Protein AF-A0A251VE31-F1 (afdb_monomer_lite)

pLDDT: mean 84.97, std 10.28, range [51.22, 96.0]

Organism: Helianthus annuus (NCBI:txid4232)

Secondary structure (DSSP, 8-state):
---EEEEEEEESSSSTT-EEEEEEEEPPTTGGGTS-HHHHHHHHHHHHHTTSS--EEEEETTEEEEE-----

Radius of gyration: 13.97 Å; chains: 1; bounding box: 31×26×38 Å

Sequence (72 aa):
MTNIVYRITWPKNTAEDDVRTVLVRIYGEGADIFFDREEEIRTFGLISTHGHGPHLLAKFPEGRVEEFIHAK

InterPro domains:
  IPR011009 Protein kinase-like domain superfamily [SSF56112] (1-71)

Structure (mmCIF, N/CA/C/O backbone):
data_AF-A0A251VE31-F1
#
_entry.id   AF-A0A251VE31-F1
#
loop_
_atom_site.group_PDB
_atom_site.id
_atom_site.type_symbol
_atom_site.label_atom_id
_atom_site.label_alt_id
_atom_site.label_comp_id
_atom_site.label_asym_id
_atom_site.label_entity_id
_atom_site.label_seq_id
_atom_site.pdbx_PDB_ins_code
_atom_site.Cartn_x
_atom_site.Cartn_y
_atom_site.Cartn_z
_atom_site.occupancy
_atom_site.B_iso_or_equiv
_atom_site.auth_seq_id
_atom_site.auth_comp_id
_atom_site.auth_asym_id
_atom_site.auth_atom_id
_atom_site.pdbx_PDB_model_num
ATOM 1 N N . MET A 1 1 ? -15.225 -6.618 4.239 1.00 51.22 1 MET A N 1
ATOM 2 C CA . MET A 1 1 ? -14.117 -6.530 3.261 1.00 51.22 1 MET A CA 1
ATOM 3 C C . MET A 1 1 ? -14.501 -5.473 2.236 1.00 51.22 1 MET A C 1
ATOM 5 O O . MET A 1 1 ? -15.339 -5.747 1.392 1.00 51.22 1 MET A O 1
ATOM 9 N N . THR A 1 2 ? -13.998 -4.250 2.403 1.00 71.25 2 THR A N 1
ATOM 10 C CA . THR A 1 2 ? -14.524 -3.024 1.764 1.00 71.25 2 THR A CA 1
ATOM 11 C C . THR A 1 2 ? -13.446 -2.230 1.014 1.00 71.25 2 THR A C 1
ATOM 13 O O . THR A 1 2 ? -13.720 -1.159 0.489 1.00 71.25 2 THR A O 1
ATOM 16 N N . ASN A 1 3 ? -12.215 -2.740 0.944 1.00 81.94 3 ASN A N 1
ATOM 17 C CA . ASN A 1 3 ? -11.097 -2.000 0.367 1.00 81.94 3 ASN A CA 1
ATOM 18 C C . ASN A 1 3 ? -11.095 -2.089 -1.159 1.00 81.94 3 ASN A C 1
ATOM 20 O O . ASN A 1 3 ? -11.261 -3.174 -1.720 1.00 81.94 3 ASN A O 1
ATOM 24 N N . ILE A 1 4 ? -10.813 -0.968 -1.817 1.00 89.81 4 ILE A N 1
ATOM 25 C CA . ILE A 1 4 ? -10.597 -0.919 -3.264 1.00 89.81 4 ILE A CA 1
ATOM 26 C C . ILE A 1 4 ? -9.090 -0.934 -3.513 1.00 89.81 4 ILE A C 1
ATOM 28 O O . ILE A 1 4 ? -8.345 -0.170 -2.900 1.00 89.81 4 ILE A O 1
ATOM 32 N N . VAL A 1 5 ? -8.630 -1.827 -4.387 1.00 92.88 5 VAL A N 1
ATOM 33 C CA . VAL A 1 5 ? -7.205 -1.996 -4.692 1.00 92.88 5 VAL A CA 1
ATOM 34 C C . VAL A 1 5 ? -6.957 -1.655 -6.150 1.00 92.88 5 VAL A C 1
ATOM 36 O O . VAL A 1 5 ? -7.566 -2.241 -7.042 1.00 92.88 5 VAL A O 1
ATOM 39 N N . TYR A 1 6 ? -6.023 -0.741 -6.381 1.00 94.75 6 TYR A N 1
ATOM 40 C CA . TYR A 1 6 ? -5.567 -0.354 -7.707 1.00 94.75 6 TYR A CA 1
ATOM 41 C C . TYR A 1 6 ? -4.123 -0.792 -7.908 1.00 94.75 6 TYR A C 1
ATOM 43 O O . TYR A 1 6 ? -3.264 -0.554 -7.059 1.00 94.75 6 TYR A O 1
ATOM 51 N N . ARG A 1 7 ? -3.843 -1.389 -9.066 1.00 95.75 7 ARG A N 1
ATOM 52 C CA . ARG A 1 7 ? -2.478 -1.571 -9.558 1.00 95.75 7 ARG A CA 1
ATOM 53 C C . ARG A 1 7 ? -2.121 -0.365 -10.414 1.00 95.75 7 ARG A C 1
ATOM 55 O O . ARG A 1 7 ? -2.824 -0.076 -11.378 1.00 95.75 7 ARG A O 1
ATOM 62 N N . ILE A 1 8 ? -1.025 0.305 -10.079 1.00 95.12 8 ILE A N 1
ATOM 63 C CA . ILE A 1 8 ? -0.526 1.448 -10.844 1.00 95.12 8 ILE A CA 1
ATOM 64 C C . ILE A 1 8 ? 0.851 1.090 -11.387 1.00 95.12 8 ILE A C 1
ATOM 66 O O . ILE A 1 8 ? 1.728 0.695 -10.619 1.00 95.12 8 ILE A O 1
ATOM 70 N N . THR A 1 9 ? 1.029 1.235 -12.700 1.00 93.81 9 THR A N 1
ATOM 71 C CA . THR A 1 9 ? 2.278 0.926 -13.403 1.00 93.81 9 THR A CA 1
ATOM 72 C C . THR A 1 9 ? 2.689 2.103 -14.288 1.00 93.81 9 THR A C 1
ATOM 74 O O . THR A 1 9 ? 1.849 2.660 -14.992 1.00 93.81 9 THR A O 1
ATOM 77 N N . TRP A 1 10 ? 3.966 2.490 -14.255 1.00 92.62 10 TRP A N 1
ATOM 78 C CA . TRP A 1 10 ? 4.522 3.556 -15.098 1.00 92.62 10 TRP A CA 1
ATOM 79 C C . TRP A 1 10 ? 5.997 3.293 -15.448 1.00 92.62 10 TRP A C 1
ATOM 81 O O . TRP A 1 10 ? 6.688 2.608 -14.689 1.00 92.62 10 TRP A O 1
ATOM 91 N N . PRO A 1 11 ? 6.511 3.823 -16.574 1.00 90.31 11 PRO A N 1
ATOM 92 C CA . PRO A 1 11 ? 7.905 3.634 -16.976 1.00 90.31 11 PRO A CA 1
ATOM 93 C C . PRO A 1 11 ? 8.878 4.402 -16.068 1.00 90.31 11 PRO A C 1
ATOM 95 O O . PRO A 1 11 ? 8.586 5.505 -15.602 1.00 90.31 11 PRO A O 1
ATOM 98 N N . LYS A 1 12 ? 10.056 3.820 -15.817 1.00 81.50 12 LYS A N 1
ATOM 99 C CA . LYS A 1 12 ? 11.101 4.382 -14.949 1.00 81.50 12 LYS A CA 1
ATOM 100 C C . LYS A 1 12 ? 12.107 5.266 -15.700 1.00 81.50 12 LYS A C 1
ATOM 102 O O . LYS A 1 12 ? 12.623 6.181 -15.062 1.00 81.50 12 LYS A O 1
ATOM 107 N N . ASN A 1 13 ? 12.363 4.990 -16.991 1.00 72.69 13 ASN A N 1
ATOM 108 C CA . ASN A 1 13 ? 12.949 5.841 -18.052 1.00 72.69 13 ASN A CA 1
ATOM 109 C C . ASN A 1 13 ? 13.286 4.986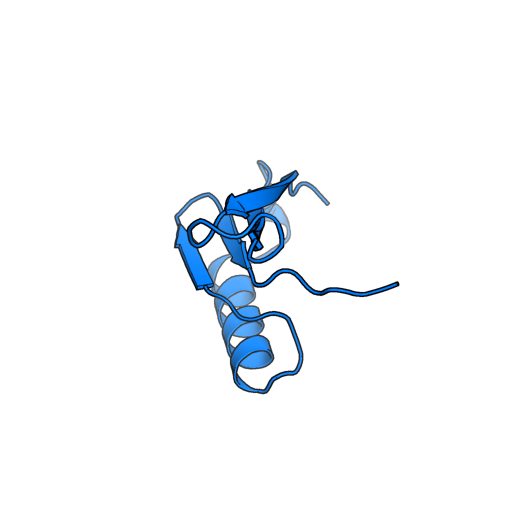 -19.301 1.00 72.69 13 ASN A C 1
ATOM 111 O O . ASN A 1 13 ? 13.707 3.851 -19.131 1.00 72.69 13 ASN A O 1
ATOM 115 N N . THR A 1 14 ? 13.133 5.568 -20.503 1.00 61.38 14 THR A N 1
ATOM 116 C CA . THR A 1 14 ? 13.587 5.241 -21.895 1.00 61.38 14 THR A CA 1
ATOM 117 C C . THR A 1 14 ? 13.745 3.794 -22.418 1.00 61.38 14 THR A C 1
ATOM 119 O O . THR A 1 14 ? 13.823 3.630 -23.632 1.00 61.38 14 THR A O 1
ATOM 122 N N . ALA A 1 15 ? 13.778 2.750 -21.595 1.00 65.38 15 ALA A N 1
ATOM 123 C CA . ALA A 1 15 ? 13.724 1.352 -22.020 1.00 65.38 15 ALA A CA 1
ATOM 124 C C . ALA A 1 15 ? 12.321 0.798 -21.732 1.00 65.38 15 ALA A C 1
ATOM 126 O O . ALA A 1 15 ? 11.808 0.987 -20.629 1.00 65.38 15 ALA A O 1
ATOM 127 N N . GLU A 1 16 ? 11.704 0.130 -22.712 1.00 61.75 16 GLU A N 1
ATOM 128 C CA . GLU A 1 16 ? 10.323 -0.382 -22.612 1.00 61.75 16 GLU A CA 1
ATOM 129 C C . GLU A 1 16 ? 10.111 -1.357 -21.439 1.00 61.75 16 GLU A C 1
ATOM 131 O O . GLU A 1 16 ? 8.993 -1.465 -20.938 1.00 61.75 16 GLU A O 1
ATOM 136 N N . ASP A 1 17 ? 11.179 -1.987 -20.938 1.00 68.75 17 ASP A N 1
ATOM 137 C CA . ASP A 1 17 ? 11.097 -3.051 -19.933 1.00 68.75 17 ASP A CA 1
ATOM 138 C C . ASP A 1 17 ? 11.321 -2.599 -18.473 1.00 68.75 17 ASP A C 1
ATOM 140 O O . ASP A 1 17 ? 11.067 -3.377 -17.551 1.00 68.75 17 ASP A O 1
ATOM 144 N N . ASP A 1 18 ? 11.760 -1.357 -18.209 1.00 81.62 18 ASP A N 1
ATOM 145 C CA . ASP A 1 18 ? 11.948 -0.862 -16.829 1.00 81.62 18 ASP A CA 1
ATOM 146 C C . ASP A 1 18 ? 10.688 -0.132 -16.337 1.00 81.62 18 ASP A C 1
ATOM 148 O O . ASP A 1 18 ? 10.564 1.098 -16.410 1.00 81.62 18 ASP A O 1
ATOM 152 N N . VAL A 1 19 ? 9.718 -0.908 -15.847 1.00 87.50 19 VAL A N 1
ATOM 153 C CA . VAL A 1 19 ? 8.455 -0.401 -15.295 1.00 87.50 19 VAL A CA 1
ATOM 154 C C . VAL A 1 19 ? 8.441 -0.437 -13.768 1.00 87.50 19 VAL A C 1
ATOM 156 O O . VAL A 1 19 ? 8.808 -1.421 -13.128 1.00 87.50 19 VAL A O 1
ATOM 159 N N . ARG A 1 20 ? 7.942 0.634 -13.150 1.00 90.38 20 ARG A N 1
ATOM 160 C CA . ARG A 1 20 ? 7.588 0.648 -11.726 1.00 90.38 20 ARG A CA 1
ATOM 161 C C . ARG A 1 20 ? 6.146 0.207 -11.572 1.00 90.38 20 ARG A C 1
ATOM 163 O O . ARG A 1 20 ? 5.288 0.677 -12.312 1.00 90.38 20 ARG A O 1
ATOM 170 N N . THR A 1 21 ? 5.879 -0.647 -10.589 1.00 94.50 21 THR A N 1
ATOM 171 C CA . THR A 1 21 ? 4.516 -1.030 -10.206 1.00 94.50 21 THR A CA 1
ATOM 172 C C . THR A 1 21 ? 4.341 -0.911 -8.698 1.00 94.50 21 THR A C 1
ATOM 174 O O . THR A 1 21 ? 5.213 -1.328 -7.939 1.00 94.50 21 THR A O 1
ATOM 177 N N . VAL A 1 22 ? 3.205 -0.365 -8.274 1.00 96.00 22 VAL A N 1
ATOM 178 C CA . VAL A 1 22 ? 2.785 -0.291 -6.867 1.00 96.00 22 VAL A CA 1
ATOM 179 C C . VAL A 1 22 ? 1.323 -0.704 -6.732 1.00 96.00 22 VAL A C 1
ATOM 181 O O . VAL A 1 22 ? 0.566 -0.696 -7.711 1.00 96.00 22 VAL A O 1
ATOM 184 N N . LEU A 1 23 ? 0.917 -1.028 -5.507 1.00 95.88 23 LEU A N 1
ATOM 185 C CA . LEU A 1 23 ? -0.487 -1.178 -5.141 1.00 95.88 23 LEU A CA 1
ATOM 186 C C . LEU A 1 23 ? -0.947 0.038 -4.348 1.00 95.88 23 LEU A C 1
ATOM 188 O O . LEU A 1 23 ? -0.307 0.435 -3.379 1.00 95.88 23 LEU A O 1
ATOM 192 N N . VAL A 1 24 ? -2.083 0.606 -4.735 1.00 95.44 24 VAL A N 1
ATOM 193 C CA . VAL A 1 24 ? -2.788 1.610 -3.938 1.00 95.44 24 VAL A CA 1
ATOM 194 C C . VAL A 1 24 ? -4.020 0.955 -3.349 1.00 95.44 24 VAL A C 1
ATOM 196 O O . VAL A 1 24 ? -4.894 0.488 -4.079 1.00 95.44 24 VAL A O 1
ATOM 199 N N . ARG A 1 25 ? -4.085 0.916 -2.021 1.00 93.44 25 ARG A N 1
ATOM 200 C CA . ARG A 1 25 ? -5.226 0.391 -1.277 1.00 93.44 25 ARG A CA 1
ATOM 201 C C . ARG A 1 25 ? -5.991 1.550 -0.666 1.00 93.44 25 ARG A C 1
ATOM 203 O O . ARG A 1 25 ? -5.435 2.275 0.153 1.00 93.44 25 ARG A O 1
ATOM 210 N N . ILE A 1 26 ? -7.251 1.685 -1.059 1.00 91.38 26 ILE A N 1
ATOM 211 C CA . ILE A 1 26 ? -8.204 2.636 -0.491 1.00 91.38 26 ILE A CA 1
ATOM 212 C C . ILE A 1 26 ? -9.040 1.906 0.552 1.00 91.38 26 ILE A C 1
ATOM 214 O O . ILE A 1 26 ? -9.576 0.828 0.269 1.00 91.38 26 ILE A O 1
ATOM 218 N N . TYR A 1 27 ? -9.126 2.474 1.750 1.00 86.31 27 TYR A N 1
ATOM 219 C CA . TYR A 1 27 ? -9.985 1.953 2.804 1.00 86.31 27 TYR A CA 1
ATOM 220 C C . TYR A 1 27 ? -11.445 2.210 2.436 1.00 86.31 27 TYR A C 1
ATOM 222 O O . TYR A 1 27 ? -11.806 3.306 2.018 1.00 86.31 27 TYR A O 1
ATOM 230 N N . GLY A 1 28 ? -12.285 1.185 2.543 1.00 82.50 28 GLY A N 1
ATOM 231 C CA . GLY A 1 28 ? -13.707 1.354 2.266 1.00 82.50 28 GLY A CA 1
ATOM 232 C C . GLY A 1 28 ? -14.440 2.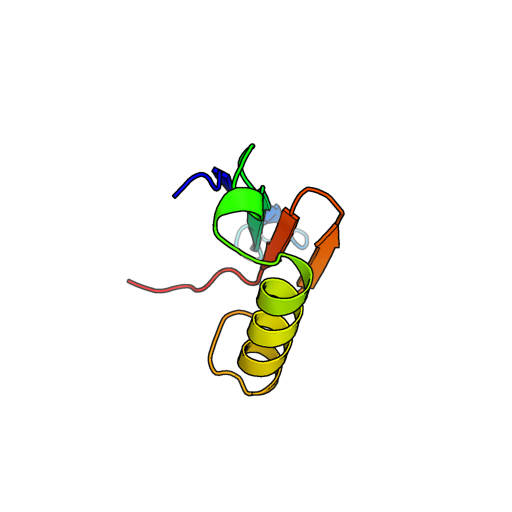093 3.375 1.00 82.50 28 GLY A C 1
ATOM 233 O O . GLY A 1 28 ? -14.068 2.006 4.547 1.00 82.50 28 GLY A O 1
ATOM 234 N N . GLU A 1 29 ? -15.532 2.755 3.008 1.00 77.44 29 GLU A N 1
ATOM 235 C CA . GLU A 1 29 ? -16.443 3.377 3.966 1.00 77.44 29 GLU A CA 1
ATOM 236 C C . GLU A 1 29 ? -16.948 2.331 4.982 1.00 77.44 29 GLU A C 1
ATOM 238 O O . GLU A 1 29 ? -17.325 1.213 4.615 1.00 77.44 29 GLU A O 1
ATOM 243 N N . GLY A 1 30 ? -16.875 2.660 6.276 1.00 71.31 30 GLY A N 1
ATOM 244 C CA . GLY A 1 30 ? -17.261 1.769 7.375 1.00 71.31 30 GLY A CA 1
ATOM 245 C C . GLY A 1 30 ? -16.240 0.684 7.747 1.00 71.31 30 GLY A C 1
ATOM 246 O O . GLY A 1 30 ? -16.545 -0.165 8.584 1.00 71.31 30 GLY A O 1
ATOM 247 N N . ALA A 1 31 ? -15.031 0.676 7.170 1.00 71.00 31 ALA A N 1
ATOM 248 C CA . ALA A 1 31 ? -13.969 -0.257 7.576 1.00 71.00 31 ALA A CA 1
ATOM 249 C C . ALA A 1 31 ? -13.517 -0.057 9.040 1.00 71.00 31 ALA A C 1
ATOM 251 O O . ALA A 1 31 ? -13.169 -1.021 9.717 1.00 71.00 31 ALA A O 1
ATOM 252 N N . ASP A 1 32 ? -13.588 1.178 9.534 1.00 69.75 32 ASP A N 1
ATOM 253 C CA . ASP A 1 32 ? -13.299 1.600 10.912 1.00 69.75 32 ASP A CA 1
ATOM 254 C C . ASP A 1 32 ? -14.260 1.026 11.960 1.00 69.75 32 ASP A C 1
ATOM 256 O O . ASP A 1 32 ? -13.907 0.937 13.130 1.00 69.75 32 ASP A O 1
ATOM 260 N N . ILE A 1 33 ? -15.451 0.577 11.550 1.00 72.94 33 ILE A N 1
ATOM 261 C CA . ILE A 1 33 ? -16.407 -0.088 12.450 1.00 72.94 33 ILE A CA 1
ATOM 262 C C . ILE A 1 33 ? -15.885 -1.473 12.866 1.00 72.94 33 ILE A C 1
ATOM 264 O O . ILE A 1 33 ? -16.212 -1.973 13.941 1.00 72.94 33 ILE A O 1
ATOM 268 N N . PHE A 1 34 ? -15.077 -2.102 12.009 1.00 71.50 34 PHE A N 1
ATOM 269 C CA . PHE A 1 34 ? -14.574 -3.460 12.209 1.00 71.50 34 PHE A CA 1
ATOM 270 C C . PHE A 1 34 ? -13.103 -3.503 12.631 1.00 71.50 34 PHE A C 1
ATOM 272 O O . PHE A 1 34 ? -12.688 -4.491 13.235 1.00 71.50 34 PHE A O 1
ATOM 279 N N . PHE A 1 35 ? -12.321 -2.468 12.309 1.00 72.06 35 PHE A N 1
ATOM 280 C CA . PHE A 1 35 ? -10.876 -2.438 12.531 1.00 72.06 35 PHE A CA 1
ATOM 281 C C . PHE A 1 35 ? -10.405 -1.059 12.990 1.00 72.06 35 PHE A C 1
ATOM 283 O O . PHE A 1 35 ? -10.728 -0.045 12.371 1.00 72.06 35 PHE A O 1
ATOM 290 N N . ASP A 1 36 ? -9.566 -1.026 14.026 1.00 82.44 36 ASP A N 1
ATOM 291 C CA . ASP A 1 36 ? -8.825 0.181 14.381 1.00 82.44 36 ASP A CA 1
ATOM 292 C C . ASP A 1 36 ? -7.779 0.462 13.290 1.00 82.44 36 ASP A C 1
ATOM 294 O O . ASP A 1 36 ? -6.834 -0.308 13.082 1.00 82.44 36 ASP A O 1
ATOM 298 N N . ARG A 1 37 ? -7.962 1.571 12.565 1.00 79.62 37 ARG A N 1
ATOM 299 C CA . ARG A 1 37 ? -7.091 1.937 11.440 1.00 79.62 37 ARG A CA 1
ATOM 300 C C . ARG A 1 37 ? -5.659 2.214 11.893 1.00 79.62 37 ARG A C 1
ATOM 302 O O . ARG A 1 37 ? -4.723 1.900 11.157 1.00 79.62 37 ARG A O 1
ATOM 309 N N . GLU A 1 38 ? -5.465 2.799 13.073 1.00 82.94 38 GLU A N 1
ATOM 310 C CA . GLU A 1 38 ? -4.128 3.083 13.592 1.00 82.94 38 GLU A CA 1
ATOM 311 C C . GLU A 1 38 ? -3.410 1.789 13.968 1.00 82.94 38 GLU A C 1
ATOM 313 O O . GLU A 1 38 ? -2.236 1.606 13.624 1.00 82.94 38 GLU A O 1
ATOM 318 N N . GLU A 1 39 ? -4.121 0.863 14.615 1.00 86.75 39 GLU A N 1
ATOM 319 C CA . GLU A 1 39 ? -3.573 -0.442 14.969 1.00 86.75 39 GLU A CA 1
ATOM 320 C C . GLU A 1 39 ? -3.231 -1.273 13.724 1.00 86.75 39 GLU A C 1
ATOM 322 O O . GLU A 1 39 ? -2.135 -1.840 13.646 1.00 86.75 39 GLU A O 1
ATOM 327 N N . GLU A 1 40 ? -4.115 -1.299 12.722 1.00 85.69 40 GLU A N 1
ATOM 328 C CA . GLU A 1 40 ? -3.884 -1.999 11.455 1.00 85.69 40 GLU A CA 1
ATOM 329 C C . GLU A 1 40 ? -2.629 -1.455 10.763 1.00 85.69 40 GLU A C 1
ATOM 331 O O . GLU A 1 40 ? -1.736 -2.210 10.372 1.00 85.69 40 GLU A O 1
ATOM 336 N N . ILE A 1 41 ? -2.519 -0.129 10.655 1.00 85.69 41 ILE A N 1
ATOM 337 C CA . ILE A 1 41 ? -1.387 0.541 10.015 1.00 85.69 41 ILE A CA 1
ATOM 338 C C . ILE A 1 41 ? -0.079 0.296 10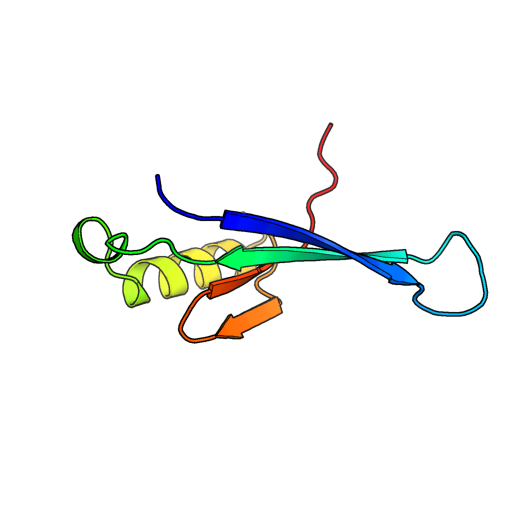.782 1.00 85.69 41 ILE A C 1
ATOM 340 O O . ILE A 1 41 ? 0.976 0.126 10.158 1.00 85.69 41 ILE A O 1
ATOM 344 N N . ARG A 1 42 ? -0.114 0.302 12.121 1.00 89.75 42 ARG A N 1
ATOM 345 C CA . ARG A 1 42 ? 1.057 0.018 12.964 1.00 89.75 42 ARG A CA 1
ATOM 346 C C . ARG A 1 42 ? 1.515 -1.424 12.781 1.00 89.75 42 ARG A C 1
ATOM 348 O O . ARG A 1 42 ? 2.700 -1.663 12.554 1.00 89.75 42 ARG A O 1
ATOM 355 N N . THR A 1 43 ? 0.577 -2.362 12.834 1.00 88.75 43 THR A N 1
ATOM 356 C CA . THR A 1 43 ? 0.831 -3.799 12.686 1.00 88.75 43 THR A CA 1
ATOM 357 C C . THR A 1 43 ? 1.363 -4.121 11.295 1.00 88.75 43 THR A C 1
ATOM 359 O O . THR A 1 43 ? 2.392 -4.783 11.168 1.00 88.75 43 THR A O 1
ATOM 362 N N . PHE A 1 44 ? 0.738 -3.573 10.250 1.00 89.25 44 PHE A N 1
ATOM 363 C CA . PHE A 1 44 ? 1.214 -3.709 8.876 1.00 89.25 44 PHE A CA 1
ATOM 364 C C . PHE A 1 44 ? 2.636 -3.168 8.723 1.00 89.25 44 PHE A C 1
ATOM 366 O O . PHE A 1 44 ? 3.496 -3.842 8.163 1.00 89.25 44 PHE A O 1
ATOM 373 N N . GLY A 1 45 ? 2.908 -1.973 9.259 1.00 88.06 45 GLY A N 1
ATOM 374 C CA . GLY A 1 45 ? 4.243 -1.380 9.226 1.00 88.06 45 GLY A CA 1
ATOM 375 C C . GLY A 1 45 ? 5.298 -2.263 9.896 1.00 88.06 45 GLY A C 1
ATOM 376 O O . GLY A 1 45 ? 6.383 -2.422 9.349 1.00 88.06 45 GLY A O 1
ATOM 377 N N . LEU A 1 46 ? 4.969 -2.880 11.034 1.00 90.25 46 LEU A N 1
ATOM 378 C CA . LEU A 1 46 ? 5.877 -3.778 11.748 1.00 90.25 46 LEU A CA 1
ATOM 379 C C . LEU A 1 46 ? 6.154 -5.067 10.961 1.00 90.25 46 LEU A C 1
ATOM 381 O O . LEU A 1 46 ? 7.298 -5.489 10.852 1.00 90.25 46 LEU A O 1
ATOM 385 N N . ILE A 1 47 ? 5.129 -5.689 10.383 1.00 90.19 47 ILE A N 1
ATOM 386 C CA . ILE A 1 47 ? 5.287 -6.899 9.557 1.00 90.19 47 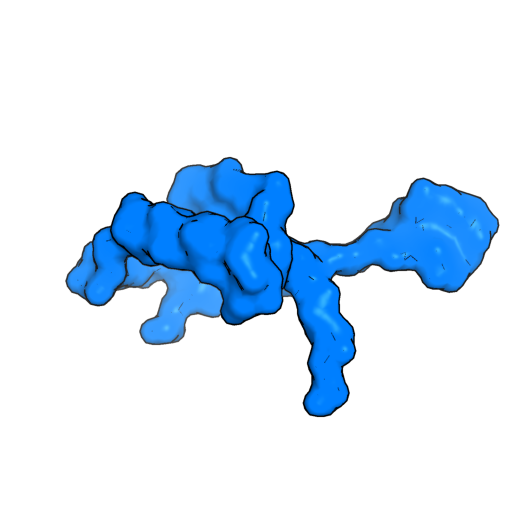ILE A CA 1
ATOM 387 C C . ILE A 1 47 ? 6.126 -6.588 8.307 1.00 90.19 47 ILE A C 1
ATOM 389 O O . ILE A 1 47 ? 7.026 -7.348 7.943 1.00 90.19 47 ILE A O 1
ATOM 393 N N . SER A 1 48 ? 5.858 -5.438 7.688 1.00 88.25 48 SER A N 1
ATOM 394 C CA . SER A 1 48 ? 6.546 -4.931 6.503 1.00 88.25 48 SER A CA 1
ATOM 395 C C . SER A 1 48 ? 8.044 -4.702 6.742 1.00 88.25 48 SER A C 1
ATOM 397 O O . SER A 1 48 ? 8.870 -5.104 5.923 1.00 88.25 48 SER A O 1
ATOM 399 N N . THR A 1 49 ? 8.431 -4.119 7.883 1.00 89.19 49 THR A N 1
ATOM 400 C CA . THR A 1 49 ? 9.850 -3.876 8.210 1.00 89.19 49 THR A CA 1
ATOM 401 C C . THR A 1 49 ? 10.639 -5.153 8.480 1.00 89.19 49 THR A C 1
ATOM 403 O O . THR A 1 49 ? 11.846 -5.170 8.261 1.00 89.19 49 THR A O 1
ATOM 406 N N . HIS A 1 50 ? 9.974 -6.228 8.907 1.00 89.38 50 HIS A N 1
ATOM 407 C CA . HIS A 1 50 ? 10.600 -7.535 9.128 1.00 89.38 50 HIS A CA 1
ATOM 408 C C . HIS A 1 50 ? 10.602 -8.422 7.869 1.00 89.38 50 HIS A C 1
ATOM 410 O O . HIS A 1 50 ? 10.994 -9.583 7.942 1.00 89.38 50 HIS A O 1
ATOM 416 N N . GLY A 1 51 ? 10.161 -7.903 6.716 1.00 85.81 51 GLY A N 1
ATOM 417 C CA . GLY A 1 51 ? 10.119 -8.656 5.458 1.00 85.81 51 GLY A CA 1
ATOM 418 C C . GLY A 1 51 ? 9.034 -9.738 5.409 1.00 85.81 51 GLY A C 1
ATOM 419 O O . GLY A 1 51 ? 9.071 -10.610 4.546 1.00 85.81 51 GLY A O 1
ATOM 420 N N . HIS A 1 52 ? 8.056 -9.694 6.319 1.00 87.38 52 HIS A N 1
ATOM 421 C CA . HIS A 1 52 ? 6.949 -10.655 6.394 1.00 87.38 52 HIS A CA 1
ATOM 422 C C . HIS A 1 52 ? 5.685 -10.181 5.653 1.00 87.38 52 HIS A C 1
ATOM 424 O O . HIS A 1 52 ? 4.591 -10.698 5.869 1.00 87.38 52 HIS A O 1
ATOM 430 N N . GLY A 1 53 ? 5.828 -9.193 4.771 1.00 89.06 53 GLY A N 1
ATOM 431 C CA . GLY A 1 53 ? 4.766 -8.631 3.947 1.00 89.06 53 GLY A CA 1
ATOM 432 C C . GLY A 1 53 ? 5.323 -7.599 2.962 1.00 89.06 53 GLY A C 1
ATOM 433 O O . GLY A 1 53 ? 6.525 -7.330 2.990 1.00 89.06 53 GLY A O 1
ATOM 434 N N . PRO A 1 54 ? 4.474 -7.013 2.100 1.00 92.12 54 PRO A N 1
ATOM 43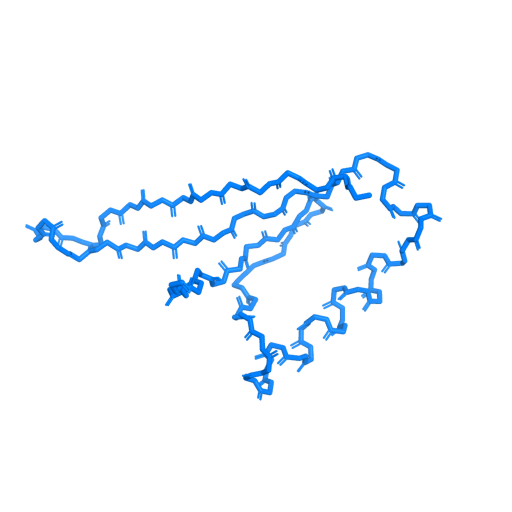5 C CA . PRO A 1 54 ? 4.917 -5.996 1.151 1.00 92.12 54 PRO A CA 1
ATOM 436 C C . PRO A 1 54 ? 5.454 -4.755 1.866 1.00 92.12 54 PRO A C 1
ATOM 438 O O . PRO A 1 54 ? 4.976 -4.386 2.947 1.00 92.12 54 PRO A O 1
ATOM 441 N N . HIS A 1 55 ? 6.413 -4.065 1.248 1.00 92.62 55 HIS A N 1
ATOM 442 C CA . HIS A 1 55 ? 6.898 -2.796 1.777 1.00 92.62 55 HIS A CA 1
ATOM 443 C C . HIS A 1 55 ? 5.810 -1.714 1.793 1.00 92.62 55 HIS A C 1
ATOM 445 O O . HIS A 1 55 ? 5.112 -1.482 0.805 1.00 92.62 55 HIS A O 1
ATOM 451 N N . LEU A 1 56 ? 5.674 -1.021 2.924 1.00 93.00 56 LEU A N 1
ATOM 452 C CA . LEU A 1 56 ? 4.817 0.151 3.045 1.00 93.00 56 LEU A CA 1
ATOM 453 C C . LEU A 1 56 ? 5.538 1.378 2.489 1.00 93.00 56 LEU A C 1
ATOM 455 O O . LEU A 1 56 ? 6.443 1.911 3.127 1.00 93.00 56 LEU A O 1
ATOM 459 N N . LEU A 1 57 ? 5.130 1.830 1.306 1.00 93.19 57 LEU A N 1
ATOM 460 C CA . LEU A 1 57 ? 5.802 2.914 0.589 1.00 93.19 57 LEU A CA 1
ATOM 461 C C . LEU A 1 57 ? 5.284 4.294 1.006 1.00 93.19 57 LEU A C 1
ATOM 463 O O . LEU A 1 57 ? 6.059 5.242 1.098 1.00 93.19 57 LEU A O 1
ATOM 467 N N . ALA A 1 58 ? 3.979 4.415 1.264 1.00 92.50 58 ALA A N 1
ATOM 468 C CA . ALA A 1 58 ? 3.361 5.654 1.734 1.00 92.50 58 ALA A CA 1
ATOM 469 C C . ALA A 1 58 ? 2.033 5.394 2.460 1.00 92.50 58 ALA A C 1
ATOM 471 O O . ALA A 1 58 ? 1.393 4.359 2.266 1.00 92.50 58 ALA A O 1
ATOM 472 N N . LYS A 1 59 ? 1.595 6.368 3.264 1.00 91.69 59 LYS A N 1
ATOM 473 C CA . LYS A 1 59 ? 0.298 6.384 3.959 1.00 91.69 59 LYS A CA 1
ATOM 474 C C . LYS A 1 59 ? -0.413 7.705 3.686 1.00 91.69 59 LYS A C 1
ATOM 476 O O . LYS A 1 59 ? 0.244 8.739 3.591 1.00 91.69 59 LYS A O 1
ATOM 481 N N . PHE A 1 60 ? -1.736 7.669 3.610 1.00 90.44 60 PHE A N 1
ATOM 482 C CA . PHE A 1 60 ? -2.593 8.849 3.516 1.00 90.44 60 PHE A CA 1
ATOM 483 C C . PHE A 1 60 ? -3.935 8.567 4.220 1.00 90.44 60 PHE A C 1
ATOM 485 O O . PHE A 1 60 ? -4.207 7.411 4.538 1.00 90.44 60 PHE A O 1
ATOM 492 N N . PRO A 1 61 ? -4.772 9.582 4.506 1.00 85.44 61 PRO A N 1
ATOM 493 C CA . PRO A 1 61 ? -5.976 9.398 5.328 1.00 85.44 61 PRO A CA 1
ATOM 494 C C . PRO A 1 61 ? -6.914 8.284 4.839 1.00 85.44 61 PRO A C 1
ATOM 496 O O . PRO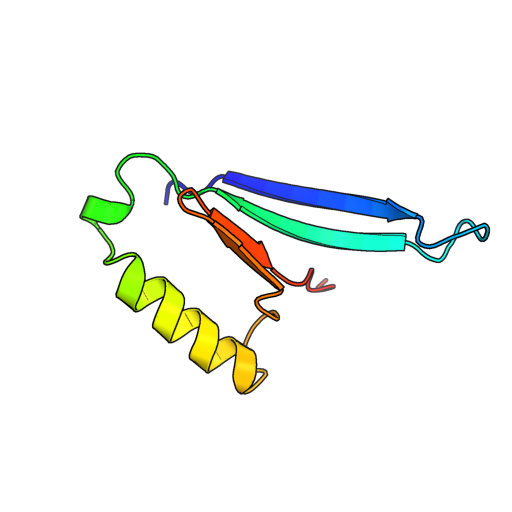 A 1 61 ? -7.393 7.476 5.632 1.00 85.44 61 PRO A O 1
ATOM 499 N N . GLU A 1 62 ? -7.088 8.186 3.521 1.00 87.50 62 GLU A N 1
ATOM 500 C CA . GLU A 1 62 ? -8.006 7.231 2.891 1.00 87.50 62 GLU A CA 1
ATOM 501 C C . GLU A 1 62 ? -7.339 5.923 2.449 1.00 87.50 62 GLU A C 1
ATOM 503 O O . GLU A 1 62 ? -7.966 5.109 1.772 1.00 87.50 62 GLU A O 1
ATOM 508 N N . GLY A 1 63 ? -6.061 5.695 2.769 1.00 91.50 63 GLY A N 1
ATOM 509 C CA . GLY A 1 63 ? -5.381 4.522 2.235 1.00 91.50 63 GLY A CA 1
ATOM 510 C C . GLY A 1 63 ? -3.872 4.463 2.409 1.00 91.50 63 GLY A C 1
ATOM 511 O O . GLY A 1 63 ? -3.249 5.137 3.232 1.00 91.50 63 GLY A O 1
ATOM 512 N N . ARG A 1 64 ? -3.258 3.595 1.609 1.00 93.69 64 ARG A N 1
ATOM 513 C CA . ARG A 1 64 ? -1.809 3.402 1.590 1.00 93.69 64 ARG A CA 1
ATOM 514 C C . ARG A 1 64 ? -1.295 2.944 0.236 1.00 93.69 64 ARG A C 1
ATOM 516 O O . ARG A 1 64 ? -2.043 2.424 -0.592 1.00 93.69 64 ARG A O 1
ATOM 523 N N . VAL A 1 65 ? 0.005 3.140 0.044 1.00 95.12 65 VAL A N 1
ATOM 524 C CA . VAL A 1 65 ? 0.756 2.639 -1.105 1.00 95.12 65 VAL A CA 1
ATOM 525 C C . VAL A 1 65 ? 1.667 1.514 -0.629 1.00 95.12 65 VAL A C 1
ATOM 527 O O . VAL A 1 65 ? 2.471 1.704 0.284 1.00 95.12 65 VAL A O 1
ATOM 530 N N . GLU A 1 66 ? 1.527 0.350 -1.247 1.00 95.38 66 GLU A N 1
ATOM 531 C CA . GLU A 1 66 ? 2.239 -0.886 -0.934 1.00 95.38 66 GLU A CA 1
ATOM 532 C C . GLU A 1 66 ? 3.128 -1.283 -2.123 1.00 95.38 66 GLU A C 1
ATOM 534 O O . GLU A 1 66 ? 2.834 -0.982 -3.287 1.00 95.38 66 GLU A O 1
ATOM 539 N N . GLU A 1 67 ? 4.212 -1.991 -1.836 1.00 94.62 67 GLU A N 1
ATOM 540 C CA . GLU A 1 67 ? 4.981 -2.716 -2.840 1.00 94.62 67 GLU A CA 1
ATOM 541 C C . GLU A 1 67 ? 4.097 -3.718 -3.594 1.00 94.62 67 GLU A C 1
ATOM 543 O O . GLU A 1 67 ? 3.259 -4.410 -3.012 1.00 94.62 67 GLU A O 1
ATOM 548 N N . PHE A 1 68 ? 4.307 -3.819 -4.907 1.00 93.56 68 PHE A N 1
ATOM 549 C CA . PHE A 1 68 ? 3.670 -4.852 -5.709 1.00 93.56 68 PHE A CA 1
ATOM 550 C C . PHE A 1 68 ? 4.437 -6.175 -5.589 1.00 93.56 68 PHE A C 1
ATOM 552 O O . PHE A 1 68 ? 5.573 -6.291 -6.051 1.00 93.56 68 PHE A O 1
ATOM 559 N N . ILE A 1 69 ? 3.794 -7.191 -5.008 1.00 88.94 69 ILE A N 1
ATOM 560 C CA . ILE A 1 69 ? 4.352 -8.544 -4.928 1.00 88.94 69 ILE A CA 1
ATOM 561 C C . ILE A 1 69 ? 4.072 -9.283 -6.237 1.00 88.94 69 ILE A C 1
ATOM 563 O O . ILE A 1 69 ? 2.922 -9.500 -6.616 1.00 88.94 69 ILE A O 1
ATOM 567 N N . HIS A 1 70 ? 5.138 -9.725 -6.901 1.00 82.06 70 HIS A N 1
ATOM 568 C CA . HIS A 1 70 ? 5.067 -10.548 -8.106 1.00 82.06 70 HIS A CA 1
ATOM 569 C C . HIS A 1 70 ? 4.881 -12.027 -7.728 1.00 82.06 70 HIS A C 1
ATOM 571 O O . HIS A 1 70 ? 5.809 -12.826 -7.832 1.00 82.06 70 HIS A O 1
ATOM 577 N N . ALA A 1 71 ? 3.691 -12.383 -7.243 1.00 78.00 71 ALA A N 1
ATOM 578 C CA . ALA A 1 71 ? 3.306 -13.771 -6.983 1.00 78.00 71 ALA A CA 1
ATOM 579 C C . ALA A 1 71 ? 2.562 -14.367 -8.196 1.00 78.00 71 ALA A C 1
ATOM 581 O O . ALA A 1 71 ? 1.853 -13.644 -8.898 1.00 78.00 71 ALA A O 1
ATOM 582 N N . LYS A 1 72 ? 2.756 -15.668 -8.451 1.00 55.88 72 LYS A N 1
ATOM 583 C CA . LYS A 1 72 ? 2.057 -16.447 -9.488 1.00 55.88 72 LYS A CA 1
ATOM 584 C C . LYS A 1 72 ? 0.891 -17.223 -8.899 1.00 55.88 72 LYS A C 1
ATOM 586 O O . LYS A 1 72 ? 1.056 -17.716 -7.762 1.00 55.88 72 LYS A O 1
#

Foldseek 3Di:
DAKDKDWDKDAPDDDPPRIAIKIKIFAGPCNCVVDPPVVVVVVQCVCQVVVNAWHFPADDPGTGITHDDPDD